Protein AF-A0A923U144-F1 (afdb_monomer_lite)

Structure (mmCIF, N/CA/C/O backbone):
data_AF-A0A923U144-F1
#
_entry.id   AF-A0A923U144-F1
#
loop_
_atom_site.group_PDB
_atom_site.id
_atom_site.type_symbol
_atom_site.label_atom_id
_atom_site.label_alt_id
_atom_site.label_comp_id
_atom_site.label_asym_id
_atom_site.label_entity_id
_atom_site.label_seq_id
_atom_site.pdbx_PDB_ins_code
_atom_site.Cartn_x
_atom_site.Cartn_y
_atom_site.Cartn_z
_atom_site.occupancy
_atom_site.B_iso_or_equiv
_atom_site.auth_seq_id
_atom_site.auth_comp_id
_atom_site.auth_asym_id
_atom_site.auth_atom_id
_atom_site.pdbx_PDB_model_num
ATOM 1 N N . MET A 1 1 ? -14.297 12.195 -4.708 1.00 52.12 1 MET A N 1
ATOM 2 C CA . MET A 1 1 ? -13.944 10.801 -4.362 1.00 52.12 1 MET A CA 1
ATOM 3 C C . MET A 1 1 ? -13.128 10.134 -5.471 1.00 52.12 1 MET A C 1
ATOM 5 O O . MET A 1 1 ? -12.098 9.584 -5.135 1.00 52.12 1 MET A O 1
ATOM 9 N N . ALA A 1 2 ? -13.435 10.346 -6.759 1.00 63.00 2 ALA A N 1
ATOM 10 C CA . ALA A 1 2 ? -12.743 9.715 -7.900 1.00 63.00 2 ALA A CA 1
ATOM 11 C C . ALA A 1 2 ? -11.192 9.773 -7.944 1.00 63.00 2 ALA A C 1
ATOM 13 O O . ALA A 1 2 ? -10.566 8.815 -8.370 1.00 63.00 2 ALA A O 1
ATOM 14 N N . ILE A 1 3 ? -10.543 10.860 -7.500 1.00 62.56 3 ILE A N 1
ATOM 15 C CA . ILE A 1 3 ? -9.068 10.973 -7.582 1.00 62.56 3 ILE A CA 1
ATOM 16 C C . ILE A 1 3 ? -8.361 9.970 -6.649 1.00 62.56 3 ILE A C 1
ATOM 18 O O . ILE A 1 3 ? -7.307 9.449 -6.993 1.00 62.56 3 ILE A O 1
ATOM 22 N N . GLN A 1 4 ? -8.933 9.675 -5.474 1.00 63.34 4 GLN A N 1
ATOM 23 C CA . GLN A 1 4 ? -8.307 8.745 -4.523 1.00 63.34 4 GLN A CA 1
ATOM 24 C C . GLN A 1 4 ? -8.407 7.288 -4.979 1.00 63.34 4 GLN A C 1
ATOM 26 O O . GLN A 1 4 ? -7.483 6.521 -4.705 1.00 63.34 4 GLN A O 1
ATOM 31 N N . ASP A 1 5 ? -9.495 6.944 -5.670 1.00 71.75 5 ASP A N 1
ATOM 32 C CA . ASP A 1 5 ? -9.710 5.619 -6.252 1.00 71.75 5 ASP A CA 1
ATOM 33 C C . ASP A 1 5 ? -8.746 5.403 -7.429 1.00 71.75 5 ASP A C 1
ATOM 35 O O . ASP A 1 5 ? -8.056 4.389 -7.482 1.00 71.75 5 ASP A O 1
ATOM 39 N N . ASN A 1 6 ? -8.565 6.425 -8.275 1.00 80.38 6 ASN A N 1
ATOM 40 C CA . ASN A 1 6 ? -7.612 6.389 -9.387 1.00 80.38 6 ASN A CA 1
ATOM 41 C C . ASN A 1 6 ? -6.157 6.179 -8.925 1.00 80.38 6 ASN A C 1
ATOM 43 O O . ASN A 1 6 ? -5.409 5.436 -9.554 1.00 80.38 6 ASN A O 1
ATOM 47 N N . LEU A 1 7 ? -5.738 6.816 -7.824 1.00 83.81 7 LEU A N 1
ATOM 48 C CA . LEU A 1 7 ? -4.370 6.676 -7.302 1.00 83.81 7 LEU A CA 1
ATOM 49 C C . LEU A 1 7 ? -4.136 5.314 -6.628 1.00 83.81 7 LEU A C 1
ATOM 51 O O . LEU A 1 7 ? -3.028 4.781 -6.681 1.00 83.81 7 LEU A O 1
ATOM 55 N N . TYR A 1 8 ? -5.174 4.720 -6.031 1.00 87.19 8 TYR A N 1
ATOM 56 C CA . TYR A 1 8 ? -5.108 3.347 -5.528 1.00 87.19 8 TYR A CA 1
ATOM 57 C C . TYR A 1 8 ? -4.988 2.332 -6.673 1.00 87.19 8 TYR A C 1
ATOM 59 O O . TYR A 1 8 ? -4.133 1.446 -6.622 1.00 87.19 8 TYR A O 1
ATOM 67 N N . GLU A 1 9 ? -5.801 2.479 -7.722 1.00 89.06 9 GLU A N 1
ATOM 68 C CA . GLU A 1 9 ? -5.717 1.637 -8.920 1.00 89.06 9 GLU A CA 1
ATOM 69 C C . GLU A 1 9 ? -4.352 1.767 -9.605 1.00 89.06 9 GLU A C 1
ATOM 71 O O . GLU A 1 9 ? -3.743 0.756 -9.953 1.00 89.06 9 GLU A O 1
ATOM 76 N N . ALA A 1 10 ? -3.814 2.986 -9.703 1.00 89.06 10 ALA A N 1
ATOM 77 C CA . ALA A 1 10 ? -2.475 3.221 -10.230 1.00 89.06 10 ALA A CA 1
ATOM 78 C C . ALA A 1 10 ? -1.391 2.493 -9.413 1.00 89.06 10 ALA A C 1
ATOM 80 O O . ALA A 1 10 ? -0.554 1.804 -9.991 1.00 89.06 10 ALA A O 1
ATOM 81 N N . LEU A 1 11 ? -1.427 2.559 -8.075 1.00 89.88 11 LEU A N 1
ATOM 82 C CA . LEU A 1 11 ? -0.498 1.802 -7.220 1.00 89.88 11 LEU A CA 1
ATOM 83 C C . LEU A 1 11 ? -0.585 0.293 -7.469 1.00 89.88 11 LEU A C 1
ATOM 85 O O . LEU A 1 11 ? 0.436 -0.390 -7.567 1.00 89.88 11 LEU A O 1
ATOM 89 N N . PHE A 1 12 ? -1.806 -0.227 -7.563 1.00 91.75 12 PHE A N 1
ATOM 90 C CA . PHE A 1 12 ? -2.048 -1.643 -7.804 1.00 91.75 12 PHE A CA 1
ATOM 91 C C . PHE A 1 12 ? -1.480 -2.094 -9.158 1.00 91.75 12 PHE A C 1
ATOM 93 O O . PHE A 1 12 ? -0.790 -3.118 -9.242 1.00 91.75 12 PHE A O 1
ATOM 100 N N . ASP A 1 13 ? -1.721 -1.311 -10.206 1.00 91.19 13 ASP A N 1
ATOM 101 C CA . ASP A 1 13 ? -1.229 -1.574 -11.554 1.00 91.19 13 ASP A CA 1
ATOM 102 C C . ASP A 1 13 ? 0.289 -1.506 -11.645 1.00 91.19 13 ASP A C 1
ATOM 104 O O . ASP A 1 13 ? 0.917 -2.368 -12.264 1.00 91.19 13 ASP A O 1
ATOM 108 N N . GLU A 1 14 ? 0.901 -0.514 -11.014 1.00 88.62 14 GLU A N 1
ATOM 109 C CA . GLU A 1 14 ? 2.345 -0.364 -11.047 1.00 88.62 14 GLU A CA 1
ATOM 110 C C . GLU A 1 14 ? 3.045 -1.515 -10.293 1.00 88.62 14 GLU A C 1
ATOM 112 O O . GLU A 1 14 ? 4.028 -2.072 -10.792 1.00 88.62 14 GLU A O 1
ATOM 117 N N . ILE A 1 15 ? 2.495 -1.999 -9.165 1.00 90.69 15 ILE A N 1
ATOM 118 C CA . ILE A 1 15 ? 3.014 -3.208 -8.484 1.00 90.69 15 ILE A CA 1
ATOM 119 C C . ILE A 1 15 ? 2.900 -4.433 -9.393 1.00 90.69 15 ILE A C 1
ATOM 121 O O . ILE A 1 15 ? 3.822 -5.251 -9.467 1.00 90.69 15 ILE A O 1
ATOM 125 N N . LYS A 1 16 ? 1.787 -4.566 -10.122 1.00 90.38 16 LYS A N 1
ATOM 126 C CA . LYS A 1 16 ? 1.588 -5.651 -11.091 1.00 90.38 16 LYS A CA 1
ATOM 127 C C . LYS A 1 16 ? 2.565 -5.598 -12.260 1.00 90.38 16 LYS A C 1
ATOM 129 O O . LYS A 1 16 ? 3.014 -6.653 -12.714 1.00 90.38 16 LYS A O 1
ATOM 134 N N . LYS A 1 17 ? 2.892 -4.404 -12.750 1.00 90.00 17 LYS A N 1
ATOM 135 C CA . LYS A 1 17 ? 3.825 -4.203 -13.868 1.00 90.00 17 LYS A CA 1
ATOM 136 C C . LYS A 1 17 ? 5.286 -4.341 -13.449 1.00 90.00 17 LYS A C 1
ATOM 138 O O . LYS A 1 17 ? 6.135 -4.539 -14.320 1.00 90.00 17 LYS A O 1
ATOM 143 N N . ASP A 1 18 ? 5.593 -4.279 -12.153 1.00 88.38 18 ASP A N 1
ATOM 144 C CA . ASP A 1 18 ? 6.966 -4.371 -11.670 1.00 88.38 18 ASP A CA 1
ATOM 145 C C . ASP A 1 18 ? 7.585 -5.754 -11.946 1.00 88.38 18 ASP A C 1
ATOM 147 O O . ASP A 1 18 ? 7.334 -6.750 -11.259 1.00 88.38 18 ASP A O 1
ATOM 151 N N . ARG A 1 19 ? 8.422 -5.820 -12.986 1.00 85.69 19 ARG A N 1
ATOM 152 C CA . ARG A 1 19 ? 9.142 -7.037 -13.392 1.00 85.69 19 ARG A CA 1
ATOM 153 C C . ARG A 1 19 ? 10.297 -7.390 -12.460 1.00 85.69 19 ARG A C 1
ATOM 155 O O . ARG A 1 19 ? 10.743 -8.528 -12.479 1.00 85.69 19 ARG A O 1
ATOM 162 N N . GLU A 1 20 ? 10.767 -6.440 -11.656 1.00 86.19 20 GLU A N 1
ATOM 163 C CA . GLU A 1 20 ? 11.866 -6.645 -10.704 1.00 86.19 20 GLU A CA 1
ATOM 164 C C . GLU A 1 2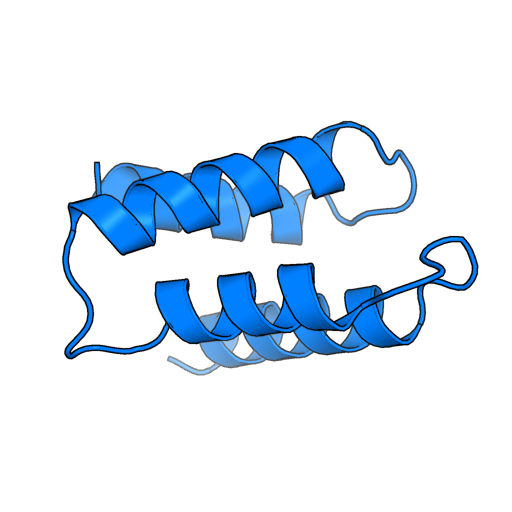0 ? 11.369 -7.236 -9.378 1.00 86.19 20 GLU A C 1
ATOM 166 O O . GLU A 1 20 ? 12.166 -7.577 -8.505 1.00 86.19 20 GLU A O 1
ATOM 171 N N . LEU A 1 21 ? 10.049 -7.340 -9.214 1.00 85.12 21 LEU A N 1
ATOM 172 C CA . LEU A 1 21 ? 9.411 -7.904 -8.039 1.00 85.12 21 LEU A CA 1
ATOM 173 C C . LEU A 1 21 ? 9.040 -9.371 -8.290 1.00 85.12 21 LEU A C 1
ATOM 175 O O . LEU A 1 21 ? 8.041 -9.665 -8.959 1.00 85.12 21 LEU A O 1
ATOM 179 N N . ASN A 1 22 ? 9.859 -10.273 -7.739 1.00 85.31 22 ASN A N 1
ATOM 180 C CA . ASN A 1 22 ? 9.701 -11.728 -7.864 1.00 85.31 22 ASN A CA 1
ATOM 181 C C . ASN A 1 22 ? 8.403 -12.237 -7.224 1.00 85.31 22 ASN A C 1
ATOM 183 O O . ASN A 1 22 ? 7.733 -13.087 -7.803 1.00 85.31 22 ASN A O 1
ATOM 187 N N . ASP A 1 23 ? 8.032 -11.691 -6.063 1.00 90.50 23 ASP A N 1
ATOM 188 C CA . ASP A 1 23 ? 6.756 -11.964 -5.406 1.00 90.50 23 ASP A CA 1
ATOM 189 C C . ASP A 1 23 ? 6.034 -10.655 -5.084 1.00 90.50 23 ASP A C 1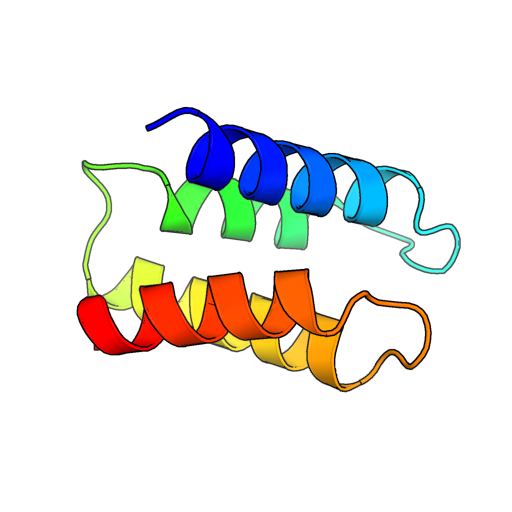
ATOM 191 O O . ASP A 1 23 ? 6.527 -9.808 -4.339 1.00 90.50 23 ASP A O 1
ATOM 195 N N . LYS A 1 24 ? 4.854 -10.497 -5.683 1.00 91.88 24 LYS A N 1
ATOM 196 C CA . LYS A 1 24 ? 4.019 -9.298 -5.576 1.00 91.88 24 LYS A CA 1
ATOM 197 C C . LYS A 1 24 ? 2.988 -9.410 -4.460 1.00 91.88 24 LYS A C 1
ATOM 199 O O . LYS A 1 24 ? 2.445 -8.388 -4.041 1.00 91.88 24 LYS A O 1
ATOM 204 N N . ALA A 1 25 ? 2.706 -10.627 -3.989 1.00 93.31 25 ALA A N 1
ATOM 205 C CA . ALA A 1 25 ? 1.635 -10.884 -3.036 1.00 93.31 25 ALA A CA 1
ATOM 206 C C . ALA A 1 25 ? 1.774 -10.070 -1.736 1.00 93.31 25 ALA A C 1
ATOM 208 O O . ALA A 1 25 ? 0.761 -9.513 -1.311 1.00 93.31 25 ALA A O 1
ATOM 209 N N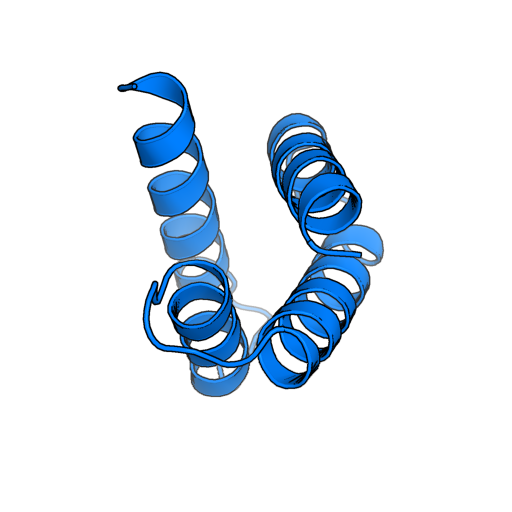 . PRO A 1 26 ? 2.975 -9.894 -1.143 1.00 93.94 26 PRO A N 1
ATOM 210 C CA . PRO A 1 26 ? 3.122 -9.093 0.072 1.00 93.94 26 PRO A CA 1
ATOM 211 C C . PRO A 1 26 ? 2.699 -7.631 -0.112 1.00 93.94 26 PRO A C 1
ATOM 213 O O . PRO A 1 26 ? 1.921 -7.115 0.683 1.00 93.94 26 PRO A O 1
ATOM 216 N N . LEU A 1 27 ? 3.136 -6.977 -1.194 1.00 93.62 27 LEU A N 1
ATOM 217 C CA . LEU A 1 27 ? 2.807 -5.569 -1.441 1.00 93.62 27 LEU A CA 1
ATOM 218 C C . LEU A 1 27 ? 1.340 -5.367 -1.828 1.00 93.62 27 LEU A C 1
ATOM 220 O O . LEU A 1 27 ? 0.725 -4.384 -1.422 1.00 93.62 27 LEU A O 1
ATOM 224 N N . LEU A 1 28 ? 0.760 -6.298 -2.592 1.00 94.69 28 LEU A N 1
ATOM 225 C CA . LEU A 1 28 ? -0.673 -6.266 -2.899 1.00 94.69 28 LEU A CA 1
ATOM 226 C C . LEU A 1 28 ? -1.518 -6.492 -1.635 1.00 94.69 28 LEU A C 1
ATOM 228 O O . LEU A 1 28 ? -2.560 -5.860 -1.472 1.00 94.69 28 LEU A O 1
ATOM 232 N N . GLY A 1 29 ? -1.055 -7.352 -0.725 1.00 95.94 29 GLY A N 1
ATOM 233 C CA . GLY A 1 29 ? -1.660 -7.538 0.592 1.00 95.94 29 GLY A CA 1
ATOM 234 C C . GLY A 1 29 ? -1.586 -6.273 1.445 1.00 95.94 29 GLY A C 1
ATOM 235 O O . GLY A 1 29 ? -2.588 -5.875 2.035 1.00 95.94 29 GLY A O 1
ATOM 236 N N . ASP A 1 30 ? -0.438 -5.596 1.455 1.00 96.31 30 ASP A N 1
ATOM 237 C CA . ASP A 1 30 ? -0.272 -4.323 2.160 1.00 96.31 30 ASP A CA 1
ATOM 238 C C . ASP A 1 30 ? -1.195 -3.231 1.594 1.00 96.31 30 ASP A C 1
ATOM 240 O O . ASP A 1 30 ? -1.813 -2.500 2.372 1.00 96.31 30 ASP A O 1
ATOM 244 N N . LEU A 1 31 ? -1.356 -3.153 0.263 1.00 94.62 31 LEU A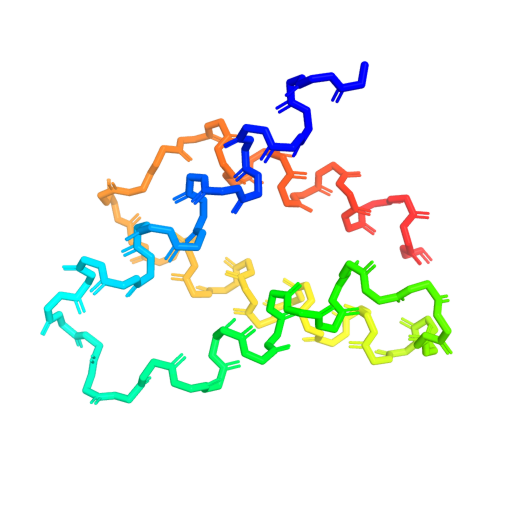 N 1
ATOM 245 C CA . LEU A 1 31 ? -2.332 -2.258 -0.376 1.00 94.62 31 LEU A CA 1
ATOM 246 C C . LEU A 1 31 ? -3.765 -2.545 0.085 1.00 94.62 31 LEU A C 1
ATOM 248 O O . LEU A 1 31 ? -4.507 -1.618 0.410 1.00 94.62 31 LEU A O 1
ATOM 252 N N . PHE A 1 32 ? -4.152 -3.819 0.145 1.00 94.25 32 PHE A N 1
ATOM 253 C CA . PHE A 1 32 ? -5.476 -4.204 0.625 1.00 94.25 32 PHE A CA 1
ATOM 254 C C . PHE A 1 32 ? -5.677 -3.791 2.091 1.00 94.25 32 PHE A C 1
ATOM 256 O O . PHE A 1 32 ? -6.672 -3.150 2.428 1.00 94.25 32 PHE A O 1
ATOM 263 N N . ILE A 1 33 ? -4.694 -4.068 2.955 1.00 95.00 33 ILE A N 1
ATOM 264 C CA . ILE A 1 33 ? -4.741 -3.740 4.387 1.00 95.00 33 ILE A CA 1
ATOM 265 C C . ILE A 1 33 ? -4.939 -2.238 4.628 1.00 95.00 33 ILE A C 1
ATOM 267 O O . ILE A 1 33 ? -5.734 -1.853 5.489 1.00 95.00 33 ILE A O 1
ATOM 271 N N . ILE A 1 34 ? -4.240 -1.366 3.893 1.00 93.75 34 ILE A N 1
ATOM 272 C CA . ILE A 1 34 ? -4.376 0.084 4.100 1.00 93.75 34 ILE A CA 1
ATOM 273 C C . ILE A 1 34 ? -5.746 0.633 3.675 1.00 93.75 34 ILE A C 1
ATOM 275 O O . ILE A 1 34 ? -6.124 1.719 4.131 1.00 93.75 34 ILE A O 1
ATOM 279 N N . ASN A 1 35 ? -6.480 -0.105 2.834 1.00 90.75 35 ASN A N 1
ATOM 280 C CA . ASN A 1 35 ? -7.797 0.278 2.331 1.00 90.75 35 ASN A CA 1
ATOM 281 C C . ASN A 1 35 ? -8.964 -0.443 3.031 1.00 90.75 35 ASN A C 1
ATOM 283 O O . ASN A 1 35 ? -10.091 0.031 2.947 1.00 90.75 35 ASN A O 1
ATOM 287 N N . GLU A 1 36 ? -8.704 -1.533 3.754 1.00 92.06 36 GLU A N 1
ATOM 288 C CA . GLU A 1 36 ? -9.708 -2.287 4.511 1.00 92.06 36 GLU A CA 1
ATOM 289 C C . GLU A 1 36 ? -10.192 -1.499 5.738 1.00 92.06 36 GLU A C 1
ATOM 291 O O . GLU A 1 36 ? -9.421 -1.207 6.653 1.00 92.06 36 GLU A O 1
ATOM 296 N N . GLU A 1 37 ? -11.473 -1.135 5.792 1.00 89.12 37 GLU A N 1
ATOM 297 C CA . GLU A 1 37 ? -12.037 -0.313 6.870 1.00 89.12 37 GLU A CA 1
ATOM 298 C C . GLU A 1 37 ? -11.984 -1.010 8.232 1.00 89.12 37 GLU A C 1
ATOM 300 O O . GLU A 1 37 ? -11.704 -0.355 9.239 1.00 89.12 37 GLU A O 1
ATOM 305 N N . THR A 1 38 ? -12.172 -2.331 8.250 1.00 92.62 38 THR A N 1
ATOM 306 C CA . THR A 1 38 ? -12.229 -3.142 9.476 1.00 92.62 38 THR A CA 1
ATOM 307 C C . THR A 1 38 ? -10.858 -3.440 10.087 1.00 92.62 38 THR A C 1
ATOM 309 O O . THR A 1 38 ? -10.773 -3.956 11.204 1.00 92.62 38 THR A O 1
ATOM 312 N N . GLU A 1 39 ? -9.769 -3.099 9.394 1.00 95.12 39 GLU A N 1
ATOM 313 C CA . GLU A 1 39 ? -8.422 -3.431 9.839 1.00 95.12 39 GLU A CA 1
ATOM 314 C C . GLU A 1 39 ? -7.883 -2.453 10.897 1.00 95.12 39 GLU A C 1
ATOM 316 O O . GLU A 1 39 ? -8.147 -1.246 10.893 1.00 95.12 39 GLU A O 1
ATOM 321 N N . THR A 1 40 ? -7.082 -2.981 11.822 1.00 94.94 40 THR A N 1
ATOM 322 C CA . THR A 1 40 ? -6.574 -2.222 12.970 1.00 94.94 40 THR A CA 1
ATOM 323 C C . THR A 1 40 ? -5.598 -1.117 12.559 1.00 94.94 40 THR A C 1
ATOM 325 O O . THR A 1 40 ? -4.785 -1.283 11.645 1.00 94.94 40 THR A O 1
ATOM 328 N N . LYS A 1 41 ? -5.590 -0.010 13.321 1.00 94.88 41 LYS A N 1
ATOM 329 C CA . LYS A 1 41 ? -4.626 1.097 13.160 1.00 94.88 41 LYS A CA 1
ATOM 330 C C . LYS A 1 41 ? -3.181 0.589 13.076 1.00 94.88 41 LYS A C 1
ATOM 332 O O . LYS A 1 41 ? -2.441 0.999 12.189 1.00 94.88 41 LYS A O 1
ATOM 337 N N . ALA A 1 42 ? -2.797 -0.332 13.962 1.00 94.88 42 ALA A N 1
ATOM 338 C CA . ALA A 1 42 ? -1.440 -0.876 14.030 1.00 94.88 42 ALA A CA 1
ATOM 339 C C . ALA A 1 42 ? -1.025 -1.595 12.737 1.00 94.88 42 ALA A C 1
ATOM 341 O O . ALA A 1 42 ? 0.058 -1.347 12.209 1.00 94.88 42 ALA A O 1
ATOM 342 N N . LYS A 1 43 ? -1.898 -2.444 12.187 1.00 96.06 43 LYS A N 1
ATOM 343 C CA . LYS A 1 43 ? -1.616 -3.138 10.926 1.00 96.06 43 LYS A CA 1
ATOM 344 C C . LYS A 1 43 ? -1.612 -2.192 9.730 1.00 96.06 43 LYS A C 1
ATOM 346 O O . LYS A 1 43 ? -0.769 -2.356 8.849 1.00 96.06 43 LYS A O 1
ATOM 351 N N . LYS A 1 44 ? -2.487 -1.181 9.714 1.00 95.81 44 LYS A N 1
ATOM 352 C CA . LYS A 1 44 ? -2.461 -0.137 8.679 1.00 95.81 44 LYS A CA 1
ATOM 353 C C . LYS A 1 44 ? -1.145 0.631 8.700 1.00 95.81 44 LYS A C 1
ATOM 355 O O . LYS A 1 44 ? -0.514 0.744 7.658 1.00 95.81 44 LYS A O 1
ATOM 360 N N . VAL A 1 45 ? -0.697 1.087 9.872 1.00 96.00 45 VAL A N 1
ATOM 361 C CA . VAL A 1 45 ? 0.599 1.770 10.052 1.00 96.00 45 VAL A CA 1
ATOM 362 C C . VAL A 1 45 ? 1.747 0.910 9.525 1.00 96.00 45 VAL A C 1
ATOM 364 O O . VAL A 1 45 ? 2.494 1.369 8.666 1.00 96.00 45 VAL A O 1
ATOM 367 N N . ALA A 1 46 ? 1.829 -0.355 9.946 1.00 96.44 46 ALA A N 1
ATOM 368 C CA . ALA A 1 46 ? 2.889 -1.257 9.499 1.00 96.44 46 ALA A CA 1
ATOM 369 C C . ALA A 1 46 ? 2.870 -1.500 7.976 1.00 96.44 46 ALA A C 1
ATOM 371 O O . ALA A 1 46 ? 3.921 -1.656 7.358 1.00 96.44 46 ALA A O 1
ATOM 372 N N . SER A 1 47 ? 1.684 -1.531 7.364 1.00 96.75 47 SER A N 1
ATOM 373 C CA . SER A 1 47 ? 1.530 -1.733 5.916 1.00 96.75 47 SER A CA 1
ATOM 374 C C . SER A 1 47 ? 1.885 -0.471 5.127 1.00 96.75 47 SER A C 1
ATOM 376 O O . SER A 1 47 ? 2.600 -0.560 4.133 1.00 96.75 47 SER A O 1
ATOM 378 N N . TYR A 1 48 ? 1.489 0.716 5.603 1.00 95.94 48 TYR A N 1
ATOM 379 C CA . TYR A 1 48 ? 1.944 1.989 5.030 1.00 95.94 48 TYR A CA 1
ATOM 380 C C . TYR A 1 48 ? 3.467 2.119 5.075 1.00 95.94 48 TYR A C 1
ATOM 382 O O . TYR A 1 48 ? 4.064 2.518 4.081 1.00 95.94 48 TYR A O 1
ATOM 390 N N . GLU A 1 49 ? 4.103 1.763 6.193 1.00 95.00 49 GLU A N 1
ATOM 391 C CA . GLU A 1 49 ? 5.563 1.819 6.330 1.00 95.00 49 GLU A CA 1
ATOM 392 C C . GLU A 1 49 ? 6.263 0.919 5.307 1.00 95.00 49 GLU A C 1
ATOM 394 O O . GLU A 1 49 ? 7.183 1.371 4.625 1.00 95.00 49 GLU A O 1
ATOM 399 N N . ARG A 1 50 ? 5.793 -0.323 5.128 1.00 95.00 50 ARG A N 1
ATOM 400 C CA . ARG A 1 50 ? 6.339 -1.238 4.112 1.00 95.00 50 ARG 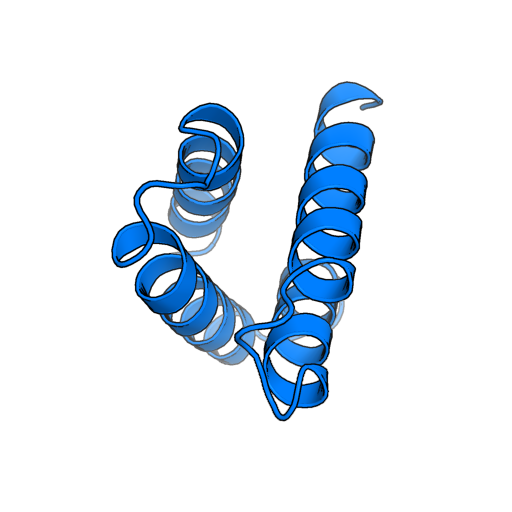A CA 1
ATOM 401 C C . ARG A 1 50 ? 6.161 -0.709 2.690 1.00 95.00 50 ARG A C 1
ATOM 403 O O . ARG A 1 50 ? 7.123 -0.723 1.923 1.00 95.00 50 ARG A O 1
ATOM 410 N N . LEU A 1 51 ? 4.973 -0.203 2.351 1.00 93.88 51 LEU A N 1
ATOM 411 C CA . LEU A 1 51 ? 4.694 0.377 1.034 1.00 93.88 51 LEU A CA 1
ATOM 412 C C . LEU A 1 51 ? 5.580 1.600 0.764 1.00 93.88 51 LEU A C 1
ATOM 414 O O . LEU A 1 51 ? 6.214 1.681 -0.285 1.00 93.88 51 LEU A O 1
ATOM 418 N N . LEU A 1 52 ? 5.685 2.526 1.720 1.00 92.44 52 LEU A N 1
ATOM 419 C CA . LEU A 1 52 ? 6.514 3.726 1.585 1.00 92.44 52 LEU A CA 1
ATOM 420 C C . LEU A 1 52 ? 8.000 3.381 1.440 1.00 92.44 52 LEU A C 1
ATOM 422 O O . LEU A 1 52 ? 8.674 3.966 0.595 1.00 92.44 52 LEU A O 1
ATOM 426 N N . ILE A 1 53 ? 8.514 2.405 2.193 1.00 91.31 53 ILE A N 1
ATOM 427 C CA . ILE A 1 53 ? 9.897 1.924 2.036 1.00 91.31 53 ILE A CA 1
ATOM 428 C C . ILE A 1 53 ? 10.102 1.321 0.642 1.00 91.31 53 ILE A C 1
ATOM 430 O O . ILE A 1 53 ? 11.113 1.590 -0.002 1.00 91.31 53 ILE A O 1
ATOM 434 N N . TYR A 1 54 ? 9.145 0.530 0.152 1.00 89.50 54 TYR A N 1
ATOM 435 C CA . TYR A 1 54 ? 9.252 -0.078 -1.171 1.00 89.50 54 TYR A CA 1
ATOM 436 C C . TYR 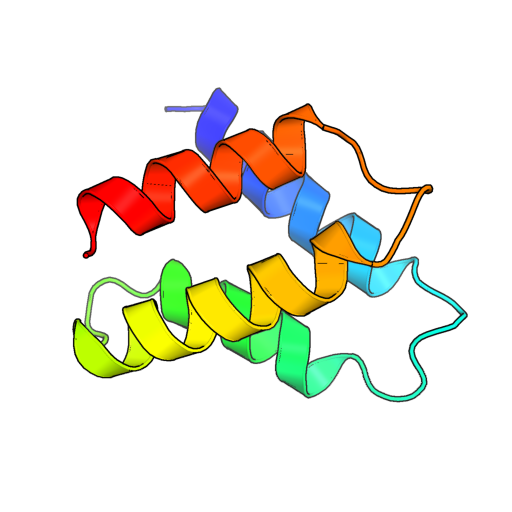A 1 54 ? 9.296 0.972 -2.289 1.00 89.50 54 TYR A C 1
ATOM 438 O O . TYR A 1 54 ? 10.184 0.926 -3.142 1.00 89.50 54 TYR A O 1
ATOM 446 N N . PHE A 1 55 ? 8.365 1.930 -2.278 1.00 87.56 55 PHE A N 1
ATOM 447 C CA . PHE A 1 55 ? 8.267 2.935 -3.338 1.00 87.56 55 PHE A CA 1
ATOM 448 C C . PHE A 1 55 ? 9.342 4.019 -3.248 1.00 87.56 55 PHE A C 1
ATOM 450 O O . PHE A 1 55 ? 9.832 4.461 -4.282 1.00 87.56 55 PHE A O 1
ATOM 457 N N . SER A 1 56 ? 9.777 4.406 -2.045 1.00 84.94 56 SER A N 1
ATOM 458 C CA . SER A 1 56 ? 10.808 5.447 -1.880 1.00 84.94 56 SER A CA 1
ATOM 459 C C . SER A 1 56 ? 12.189 5.038 -2.404 1.00 84.94 56 SER A C 1
ATOM 461 O O . SER A 1 56 ? 12.969 5.894 -2.812 1.00 84.94 56 SER A O 1
ATOM 463 N N . HIS A 1 57 ? 12.497 3.740 -2.454 1.00 81.44 57 HIS A N 1
ATOM 464 C CA . HIS A 1 57 ? 13.767 3.239 -2.991 1.00 81.44 57 HIS A CA 1
ATOM 465 C C . HIS A 1 57 ? 13.792 3.088 -4.514 1.00 81.44 57 HIS A C 1
ATOM 467 O O . HIS A 1 57 ? 14.776 2.603 -5.078 1.00 81.44 57 HIS A O 1
ATOM 473 N N . ARG A 1 58 ? 12.716 3.456 -5.207 1.00 75.38 58 ARG A N 1
ATOM 474 C CA . ARG A 1 58 ? 12.563 3.179 -6.629 1.00 75.38 58 ARG A CA 1
ATOM 475 C C . ARG A 1 58 ? 12.344 4.490 -7.385 1.00 75.38 58 ARG A C 1
ATOM 477 O O . ARG A 1 58 ? 11.286 5.095 -7.308 1.00 75.38 58 ARG A O 1
ATOM 484 N N . SER A 1 59 ? 13.322 4.879 -8.199 1.00 68.69 59 SER A N 1
ATOM 485 C CA . SER A 1 59 ? 13.284 6.116 -8.999 1.00 68.69 59 SER A CA 1
ATOM 486 C C . SER A 1 59 ? 12.220 6.139 -10.104 1.00 68.69 59 SER A C 1
ATOM 488 O O . SER A 1 59 ? 11.977 7.185 -10.692 1.00 68.69 59 SER A O 1
ATOM 490 N N . LYS A 1 60 ? 11.611 4.987 -10.415 1.00 72.12 60 LYS A N 1
ATOM 491 C CA . LYS A 1 60 ? 10.618 4.825 -11.489 1.00 72.12 60 LYS A CA 1
ATOM 492 C C . LYS A 1 60 ? 9.177 5.151 -11.080 1.00 72.12 60 LYS A C 1
ATOM 494 O O . LYS A 1 60 ? 8.297 5.046 -11.926 1.00 72.12 60 LYS A O 1
ATOM 499 N N . TRP A 1 61 ? 8.925 5.464 -9.809 1.00 75.69 61 TRP A N 1
ATOM 500 C CA . TRP A 1 61 ? 7.566 5.663 -9.303 1.00 75.69 61 TRP A CA 1
ATOM 501 C C . TRP A 1 61 ? 7.214 7.135 -9.240 1.00 75.69 61 TRP A C 1
ATOM 503 O O . TRP A 1 61 ? 8.048 7.969 -8.899 1.00 75.69 61 TRP A O 1
ATOM 513 N N . ASP A 1 62 ? 5.959 7.414 -9.563 1.00 77.50 62 ASP A N 1
ATOM 514 C CA . ASP A 1 62 ? 5.409 8.758 -9.588 1.00 77.50 62 ASP A CA 1
ATOM 515 C C . ASP A 1 62 ? 5.406 9.375 -8.177 1.00 77.50 62 ASP A C 1
ATOM 517 O O . ASP A 1 62 ? 4.912 8.772 -7.214 1.00 77.50 62 ASP A O 1
ATOM 521 N N . GLU A 1 63 ? 5.956 10.585 -8.054 1.00 83.50 63 GLU A N 1
ATOM 522 C CA . GLU A 1 63 ? 5.958 11.364 -6.813 1.00 83.50 63 GLU A CA 1
ATOM 523 C C . GLU A 1 63 ? 4.533 11.580 -6.284 1.00 83.50 63 GLU A C 1
ATOM 525 O O . GLU A 1 63 ? 4.324 11.594 -5.070 1.00 83.50 63 GLU A O 1
ATOM 530 N N . GLU A 1 64 ? 3.535 11.660 -7.170 1.00 84.50 64 GLU A N 1
ATOM 531 C CA . GLU A 1 64 ? 2.127 11.787 -6.802 1.00 84.50 64 GLU A CA 1
ATOM 532 C C . GLU A 1 64 ? 1.619 10.550 -6.040 1.00 84.50 64 GLU A C 1
ATOM 534 O O . GLU A 1 64 ? 0.895 10.685 -5.048 1.00 84.50 64 GLU A O 1
ATOM 539 N N . LEU A 1 65 ? 2.055 9.342 -6.420 1.00 86.06 65 LEU A N 1
ATOM 540 C CA . LEU A 1 65 ? 1.683 8.095 -5.737 1.00 86.06 65 LEU A CA 1
ATOM 541 C C . LEU A 1 65 ? 2.334 7.995 -4.352 1.00 86.06 65 LEU A C 1
ATOM 543 O O . LEU A 1 65 ? 1.690 7.590 -3.377 1.00 86.06 65 LEU A O 1
ATOM 547 N N . ILE A 1 66 ? 3.598 8.412 -4.236 1.00 87.75 66 ILE A N 1
ATOM 548 C CA . ILE A 1 66 ? 4.311 8.454 -2.951 1.00 87.75 66 ILE A CA 1
ATOM 549 C C . ILE A 1 66 ? 3.679 9.503 -2.029 1.00 87.75 66 ILE A C 1
ATOM 551 O O . ILE A 1 66 ? 3.455 9.240 -0.840 1.00 87.75 66 ILE A O 1
ATOM 555 N N . GLN A 1 67 ? 3.335 10.675 -2.566 1.00 88.88 67 GLN A N 1
ATOM 556 C CA . GLN A 1 67 ? 2.666 11.735 -1.820 1.00 88.88 67 GLN A CA 1
ATOM 557 C C . GLN A 1 67 ? 1.267 11.302 -1.370 1.00 88.88 67 GLN A C 1
ATOM 559 O O . GLN A 1 67 ? 0.877 11.566 -0.230 1.00 88.88 67 GLN A O 1
ATOM 564 N N . TYR A 1 68 ? 0.522 10.588 -2.217 1.00 89.94 68 TYR A N 1
ATOM 565 C CA . TYR A 1 68 ? -0.765 9.992 -1.866 1.00 89.94 68 TYR A CA 1
ATOM 566 C C . TYR A 1 68 ? -0.647 9.040 -0.669 1.00 89.94 68 TYR A C 1
ATOM 568 O O . TYR A 1 68 ? -1.369 9.210 0.322 1.00 89.94 68 TYR A O 1
ATOM 576 N N . LEU A 1 69 ? 0.293 8.089 -0.715 1.00 91.50 69 LEU A N 1
ATOM 577 C CA . LEU A 1 69 ? 0.534 7.152 0.387 1.00 91.50 69 LEU A CA 1
ATOM 578 C C . LEU A 1 69 ? 0.951 7.879 1.667 1.00 91.50 69 LEU A C 1
ATOM 580 O O . LEU A 1 69 ? 0.408 7.600 2.736 1.00 91.50 69 LEU A O 1
ATOM 584 N N . SER A 1 70 ? 1.853 8.855 1.557 1.00 91.94 70 SER A N 1
ATOM 585 C CA . SER A 1 70 ? 2.348 9.641 2.693 1.00 91.94 70 SER A CA 1
ATOM 586 C C . SER A 1 70 ? 1.230 10.453 3.353 1.00 91.94 70 SER A C 1
ATOM 588 O O . SER A 1 70 ? 1.088 10.455 4.577 1.00 91.94 70 SER A O 1
ATOM 590 N N . ASN A 1 71 ? 0.369 11.084 2.551 1.00 92.94 71 ASN A N 1
ATOM 591 C CA . ASN A 1 71 ? -0.776 11.850 3.038 1.00 92.94 71 ASN A CA 1
ATOM 592 C C . ASN A 1 71 ? -1.792 10.966 3.769 1.00 92.94 71 ASN A C 1
ATOM 594 O O . ASN A 1 71 ? -2.365 11.388 4.776 1.00 92.94 71 ASN A O 1
ATOM 598 N N . ARG A 1 72 ? -2.046 9.748 3.273 1.00 91.94 72 ARG A N 1
ATOM 599 C CA . ARG A 1 72 ? -2.943 8.802 3.951 1.00 91.94 72 ARG A CA 1
ATOM 600 C C . ARG A 1 72 ? -2.312 8.241 5.222 1.00 91.94 72 ARG A C 1
ATOM 602 O O . ARG A 1 72 ? -2.996 8.184 6.241 1.00 91.94 72 ARG A O 1
ATOM 609 N N . TYR A 1 73 ? -1.020 7.921 5.199 1.00 94.00 73 TYR A N 1
ATOM 610 C CA . TYR A 1 73 ? -0.279 7.477 6.380 1.00 94.00 73 TYR A CA 1
ATOM 611 C C . TYR A 1 73 ? -0.361 8.495 7.524 1.00 94.00 73 TYR A C 1
ATOM 613 O O . TYR A 1 73 ? -0.711 8.126 8.642 1.00 94.00 73 TYR A O 1
ATOM 621 N N . MET A 1 74 ? -0.161 9.785 7.239 1.00 94.19 74 MET A N 1
ATOM 622 C CA . MET A 1 74 ? -0.246 10.860 8.240 1.00 94.19 74 MET A CA 1
ATOM 623 C C . MET A 1 74 ? -1.629 11.016 8.884 1.00 94.19 74 MET A C 1
ATOM 625 O O . MET A 1 74 ? -1.726 11.530 9.991 1.00 94.19 74 MET A O 1
ATOM 629 N N . LYS A 1 75 ? -2.704 10.588 8.214 1.00 90.00 75 LYS A N 1
ATOM 630 C CA . LYS A 1 75 ? -4.063 10.599 8.786 1.00 90.00 75 LYS A CA 1
ATOM 631 C C . LYS A 1 75 ? -4.334 9.393 9.680 1.00 90.00 75 LYS A C 1
ATOM 633 O O . LYS A 1 75 ? -5.251 9.430 10.494 1.00 90.00 75 LYS A O 1
ATOM 638 N N . VAL A 1 76 ? -3.589 8.311 9.468 1.00 88.56 76 VAL A N 1
ATOM 639 C CA . VAL A 1 76 ? -3.732 7.057 10.208 1.00 88.56 76 VAL A CA 1
ATOM 640 C C . VAL A 1 76 ? -2.754 6.985 11.375 1.00 88.56 76 VAL A C 1
ATOM 642 O O . VAL A 1 76 ? -3.067 6.292 12.332 1.00 88.56 76 VAL A O 1
ATOM 645 N N . ARG A 1 77 ? -1.603 7.661 11.328 1.00 80.25 77 ARG A N 1
ATOM 646 C CA . ARG A 1 77 ? -0.619 7.731 12.419 1.00 80.25 77 ARG A CA 1
ATOM 647 C C . ARG A 1 77 ? -1.102 8.637 13.550 1.00 80.25 77 ARG A C 1
ATOM 649 O O . ARG A 1 77 ? -1.137 8.140 14.703 1.00 80.25 77 ARG A O 1
#

Secondary structure (DSSP, 8-state):
-HHHHHHHHHHHHHHHH-TT-S--HHHHHHHHHHH-TTS-HHHHHHHHHHHHHHHHT-TTS-HHHHHHHHHHHHHH-

Foldseek 3Di:
DVVLVVLLVVLVVVLVVPPVDPDSVLLVVLSCQLVDPPHDLVSNLVSLVVNLVVQVVDPPDDPVSNVSSVVSNVVSD

Sequence (77 aa):
MAIQDNLYEALFDEIKKDRELNDKAPLLGDLFIINEETETKAKKVASYERLLIYFSHRSKWDEELIQYLSNRYMKVR

pLDDT: mean 87.94, std 8.97, range [52.12, 96.75]

Radius of gyration: 11.78 Å; chains: 1; bounding box: 28×24×28 Å